Protein AF-A0A9D3WHF7-F1 (afdb_monomer)

Foldseek 3Di:
DDDPCPVVVVVCCVVPVCPVVVVVVVQVVFLVVLVVLCVPVVSVVVLVVLQVLLCLQCVDPVSVVQLQVLLVVVLVVCVVVVVDDDDDPPSDRAHQQRQDSRGVVSVVVNVVRCVSSVRSSVVSVVVVVVVVVVVVD

pLDDT: mean 80.72, std 9.96, range [45.97, 95.81]

Structure (mmCIF, N/CA/C/O backbone):
data_AF-A0A9D3WHF7-F1
#
_entry.id   AF-A0A9D3WHF7-F1
#
loop_
_atom_site.group_PDB
_atom_site.id
_atom_site.type_symbol
_atom_site.label_atom_id
_atom_site.label_alt_id
_atom_site.label_comp_id
_atom_site.label_asym_id
_atom_site.label_entity_id
_atom_site.label_seq_id
_atom_site.pdbx_PDB_ins_code
_atom_site.Cartn_x
_atom_site.Cartn_y
_atom_site.Cartn_z
_atom_site.occupancy
_atom_site.B_iso_or_equiv
_atom_site.auth_seq_id
_atom_site.auth_comp_id
_atom_site.auth_asym_id
_atom_site.auth_atom_id
_atom_site.pdbx_PDB_model_num
ATOM 1 N N . MET A 1 1 ? 22.461 -10.690 -1.312 1.00 48.62 1 MET A N 1
ATOM 2 C CA . MET A 1 1 ? 22.620 -11.900 -0.475 1.00 48.62 1 MET A CA 1
ATOM 3 C C . MET A 1 1 ? 24.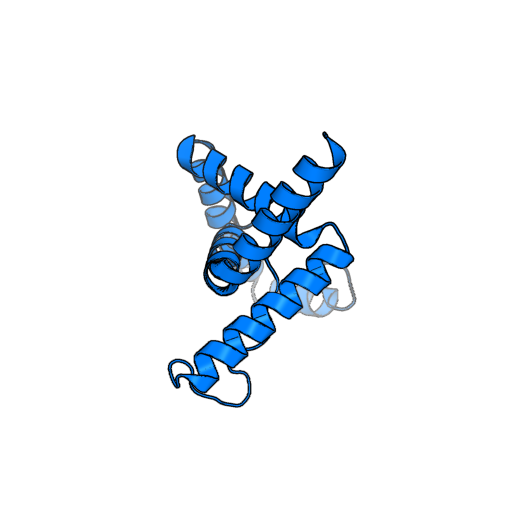079 -12.026 -0.047 1.00 48.62 1 MET A C 1
ATOM 5 O O . MET A 1 1 ? 24.918 -12.316 -0.891 1.00 48.62 1 MET A O 1
ATOM 9 N N . ARG A 1 2 ? 24.390 -11.748 1.223 1.00 52.28 2 ARG A N 1
ATOM 10 C CA . ARG A 1 2 ? 25.654 -12.117 1.888 1.00 52.28 2 ARG A CA 1
ATOM 11 C C . ARG A 1 2 ? 25.279 -12.895 3.152 1.00 52.28 2 ARG A C 1
ATOM 13 O O . ARG A 1 2 ? 24.346 -12.475 3.825 1.00 52.28 2 ARG A O 1
ATOM 20 N N . GLY A 1 3 ? 25.969 -14.000 3.437 1.00 67.38 3 GLY A N 1
ATOM 21 C CA . GLY A 1 3 ? 25.754 -14.809 4.644 1.00 67.38 3 GLY A CA 1
ATOM 22 C C . GLY A 1 3 ? 25.981 -16.309 4.427 1.00 67.38 3 GLY A C 1
ATOM 23 O O . GLY A 1 3 ? 26.435 -16.726 3.360 1.00 67.38 3 GLY A O 1
ATOM 24 N N . GLU A 1 4 ? 25.633 -17.106 5.439 1.00 63.62 4 GLU A N 1
ATOM 25 C CA . GLU A 1 4 ? 25.879 -18.558 5.566 1.00 63.62 4 GLU A CA 1
ATOM 26 C C . GLU A 1 4 ? 25.381 -19.418 4.386 1.00 63.62 4 GLU A C 1
ATOM 28 O O . GLU A 1 4 ? 25.876 -20.517 4.150 1.00 63.62 4 GLU A O 1
ATOM 33 N N . PHE A 1 5 ? 24.473 -18.897 3.561 1.00 61.69 5 PHE A N 1
ATOM 34 C CA . PHE A 1 5 ? 23.905 -19.594 2.401 1.00 61.69 5 PHE A CA 1
ATOM 35 C C . PHE A 1 5 ? 24.761 -19.532 1.125 1.00 61.69 5 PHE A C 1
ATOM 37 O O . PHE A 1 5 ? 24.338 -19.998 0.063 1.00 61.69 5 PHE A O 1
ATOM 44 N N . ASN A 1 6 ? 25.976 -18.984 1.195 1.00 69.94 6 ASN A N 1
ATOM 45 C CA . ASN A 1 6 ? 26.887 -18.925 0.049 1.00 69.94 6 ASN A CA 1
ATOM 46 C C . ASN A 1 6 ? 27.265 -20.322 -0.487 1.00 69.94 6 ASN A C 1
ATOM 48 O O . ASN A 1 6 ? 27.410 -20.480 -1.699 1.00 69.94 6 ASN A O 1
ATOM 52 N N . GLY A 1 7 ? 27.362 -21.337 0.382 1.00 79.56 7 GLY A N 1
ATOM 53 C CA . GLY A 1 7 ? 27.627 -22.723 -0.026 1.00 79.56 7 GLY A CA 1
ATOM 54 C C . GLY A 1 7 ? 26.462 -23.348 -0.800 1.00 79.56 7 GLY A C 1
ATOM 55 O O . GLY A 1 7 ? 26.662 -23.921 -1.868 1.00 79.56 7 GLY A O 1
ATOM 56 N N . LEU A 1 8 ? 25.228 -23.149 -0.323 1.00 76.94 8 LEU A N 1
ATOM 57 C CA . LEU A 1 8 ? 24.016 -23.619 -1.002 1.00 76.94 8 LEU A CA 1
ATOM 58 C C . LEU A 1 8 ? 23.850 -22.957 -2.377 1.00 76.94 8 LEU A C 1
ATOM 60 O O . LEU A 1 8 ? 23.563 -23.626 -3.366 1.00 76.94 8 LEU A O 1
ATOM 64 N N . ARG A 1 9 ? 24.112 -21.648 -2.465 1.00 74.00 9 ARG A N 1
ATOM 65 C CA . ARG A 1 9 ? 24.123 -20.922 -3.740 1.00 74.00 9 ARG A CA 1
ATOM 66 C C . ARG A 1 9 ? 25.160 -21.489 -4.711 1.00 74.00 9 ARG A C 1
ATOM 68 O O . ARG A 1 9 ? 24.856 -21.618 -5.894 1.00 74.00 9 ARG A O 1
ATOM 75 N N . ALA A 1 10 ? 26.364 -21.805 -4.233 1.00 78.62 10 ALA A N 1
ATOM 76 C CA . ALA A 1 10 ? 27.416 -22.389 -5.062 1.00 78.62 10 ALA A CA 1
ATOM 77 C C . ALA A 1 10 ? 27.015 -23.773 -5.593 1.00 78.62 10 ALA A C 1
ATOM 79 O O . ALA A 1 10 ? 27.209 -24.040 -6.774 1.00 78.62 10 ALA A O 1
ATOM 80 N N . LEU A 1 11 ? 26.387 -24.611 -4.762 1.00 81.25 11 LEU A N 1
ATOM 81 C CA . LEU A 1 11 ? 25.870 -25.920 -5.174 1.00 81.25 11 LEU A CA 1
ATOM 82 C C . LEU A 1 11 ? 24.763 -25.799 -6.232 1.00 81.25 11 LEU A C 1
ATOM 84 O O . LEU A 1 11 ? 24.832 -26.474 -7.255 1.00 81.25 11 LEU A O 1
ATOM 88 N N . ILE A 1 12 ? 23.802 -24.887 -6.044 1.00 77.75 12 ILE A N 1
ATOM 89 C CA . ILE A 1 12 ? 22.721 -24.631 -7.014 1.00 77.75 12 ILE A CA 1
ATOM 90 C C . ILE A 1 12 ? 23.280 -24.108 -8.345 1.00 77.75 12 ILE A C 1
ATOM 92 O O . ILE A 1 12 ? 22.846 -24.535 -9.410 1.00 77.75 12 ILE A O 1
ATOM 96 N N . LEU A 1 13 ? 24.258 -23.200 -8.302 1.00 76.88 13 LEU A N 1
ATOM 97 C CA . LEU A 1 13 ? 24.927 -22.679 -9.498 1.00 76.88 13 LEU A CA 1
ATOM 98 C C . LEU A 1 13 ? 25.769 -23.740 -10.218 1.00 76.88 13 LEU A C 1
ATOM 100 O O . LEU A 1 13 ? 25.877 -23.690 -11.443 1.00 76.88 13 LEU A O 1
ATOM 104 N N . ASN A 1 14 ? 26.364 -24.675 -9.475 1.00 80.44 14 ASN A N 1
ATOM 105 C CA . ASN A 1 14 ? 27.157 -25.765 -10.036 1.00 80.44 14 ASN A CA 1
ATOM 106 C C . ASN A 1 14 ? 26.262 -26.813 -10.721 1.00 80.44 14 ASN A C 1
ATOM 108 O O . ASN A 1 14 ? 26.553 -27.220 -11.843 1.00 80.44 14 ASN A O 1
ATOM 112 N N . ASP A 1 15 ? 25.136 -27.179 -10.097 1.00 82.38 15 ASP A N 1
ATOM 113 C CA . ASP A 1 15 ? 24.154 -28.112 -10.670 1.00 82.38 15 ASP A CA 1
ATOM 114 C C . ASP A 1 15 ? 23.376 -27.484 -11.842 1.00 82.38 15 ASP A C 1
ATOM 116 O O . ASP A 1 15 ? 23.182 -28.087 -12.898 1.00 82.38 15 ASP A O 1
ATOM 120 N N . ARG A 1 16 ? 22.962 -26.219 -11.695 1.00 78.56 16 ARG A N 1
ATOM 121 C CA . ARG A 1 16 ? 22.155 -25.484 -12.677 1.00 78.56 16 ARG A CA 1
ATOM 122 C C . ARG A 1 16 ? 22.742 -24.098 -12.921 1.00 78.56 16 ARG A C 1
ATOM 124 O O . ARG A 1 16 ? 22.240 -23.096 -12.413 1.00 78.56 16 ARG A O 1
ATOM 131 N N . ARG A 1 17 ? 23.744 -24.015 -13.805 1.00 71.06 17 ARG A N 1
ATOM 132 C CA . ARG A 1 17 ? 24.379 -22.742 -14.221 1.00 71.06 17 ARG A CA 1
ATOM 133 C C . ARG A 1 17 ? 23.380 -21.664 -14.675 1.00 71.06 17 ARG A C 1
ATOM 135 O O . ARG A 1 17 ? 23.635 -20.476 -14.497 1.00 71.06 17 ARG A O 1
ATOM 142 N N . TYR A 1 18 ? 22.219 -22.068 -15.195 1.00 73.38 18 TYR A N 1
ATOM 143 C CA . TYR A 1 18 ? 21.152 -21.163 -15.637 1.00 73.38 18 TYR A CA 1
ATOM 144 C C . TYR A 1 18 ? 20.200 -20.679 -14.529 1.00 73.38 18 TYR A C 1
ATOM 146 O O . TYR A 1 18 ? 19.441 -19.745 -14.764 1.00 73.38 18 TYR A O 1
ATOM 154 N N . ALA A 1 19 ? 20.241 -21.241 -13.315 1.00 70.12 19 ALA A N 1
ATOM 155 C CA . ALA A 1 19 ? 19.341 -20.845 -12.224 1.00 70.12 19 ALA A CA 1
ATOM 156 C C . ALA A 1 19 ? 19.498 -19.364 -11.834 1.00 70.12 19 ALA A C 1
ATOM 158 O O . ALA A 1 19 ? 18.520 -18.685 -11.525 1.00 70.12 19 ALA A O 1
ATOM 159 N N . TYR A 1 20 ? 20.722 -18.835 -11.920 1.00 67.75 20 TYR A N 1
ATOM 160 C CA . TYR A 1 20 ? 20.982 -17.407 -11.727 1.00 67.75 20 TYR A CA 1
ATOM 161 C C . TYR A 1 20 ? 20.327 -16.540 -12.805 1.00 67.75 20 TYR A C 1
ATOM 163 O O . TYR A 1 20 ? 19.742 -15.506 -12.489 1.00 67.75 20 TYR A O 1
ATOM 171 N N . TYR A 1 21 ? 20.355 -16.995 -14.059 1.00 67.62 21 TYR A N 1
ATOM 172 C CA . TYR A 1 21 ? 19.729 -16.284 -15.167 1.00 67.62 21 TYR A CA 1
ATOM 173 C C . TYR A 1 21 ? 18.210 -16.225 -15.012 1.00 67.62 21 TYR A C 1
ATOM 175 O O . TYR A 1 21 ? 17.649 -15.163 -15.237 1.00 67.62 21 TYR A O 1
ATOM 183 N N . ILE A 1 22 ? 17.552 -17.295 -14.552 1.00 68.62 22 ILE A N 1
ATOM 184 C CA . ILE A 1 22 ? 16.094 -17.312 -14.324 1.00 68.62 22 ILE A CA 1
ATOM 185 C C . ILE A 1 22 ? 15.674 -16.228 -13.315 1.00 68.62 22 ILE A C 1
ATOM 187 O O . ILE A 1 22 ? 14.737 -15.476 -13.571 1.00 68.62 22 ILE A O 1
ATOM 191 N N . HIS A 1 23 ? 16.399 -16.088 -12.201 1.00 66.44 23 HIS A N 1
ATOM 192 C CA . HIS A 1 23 ? 16.127 -15.042 -11.208 1.00 66.44 23 HIS A CA 1
ATOM 193 C C . HIS A 1 23 ? 16.364 -13.628 -11.771 1.00 66.44 23 HIS A C 1
ATOM 195 O O . HIS A 1 23 ? 15.551 -12.730 -11.568 1.00 66.44 23 HIS A O 1
ATOM 201 N N . CYS A 1 24 ? 17.466 -13.411 -12.497 1.00 69.25 24 CYS A N 1
ATOM 202 C CA . CYS A 1 24 ? 17.737 -12.124 -13.145 1.00 69.25 24 CYS A CA 1
ATOM 203 C C . CYS A 1 24 ? 16.686 -11.781 -14.213 1.00 69.25 24 CYS A C 1
ATOM 205 O O . CYS A 1 24 ? 16.275 -10.627 -14.319 1.00 69.25 24 CYS A O 1
ATOM 207 N N . PHE A 1 25 ? 16.201 -12.780 -14.954 1.00 66.38 25 PHE A N 1
ATOM 208 C CA . PHE A 1 25 ? 15.144 -12.621 -15.950 1.00 66.38 25 PHE A CA 1
ATOM 209 C C . PHE A 1 25 ? 13.787 -12.277 -15.345 1.00 66.38 25 PHE A C 1
ATOM 211 O O . PHE A 1 25 ? 13.012 -11.623 -16.023 1.00 66.38 25 PHE A O 1
ATOM 218 N N . ALA A 1 26 ? 13.493 -12.669 -14.105 1.00 68.12 26 ALA A N 1
ATOM 219 C CA . ALA A 1 26 ? 12.282 -12.222 -13.414 1.00 68.12 26 ALA A CA 1
ATOM 220 C C . ALA A 1 26 ? 12.394 -10.762 -12.937 1.00 68.12 26 ALA A C 1
ATOM 222 O O . ALA A 1 26 ? 11.404 -10.038 -12.925 1.00 68.12 26 ALA A O 1
ATOM 223 N N . HIS A 1 27 ? 13.606 -10.307 -12.602 1.00 70.94 27 HIS A N 1
ATOM 224 C CA . HIS A 1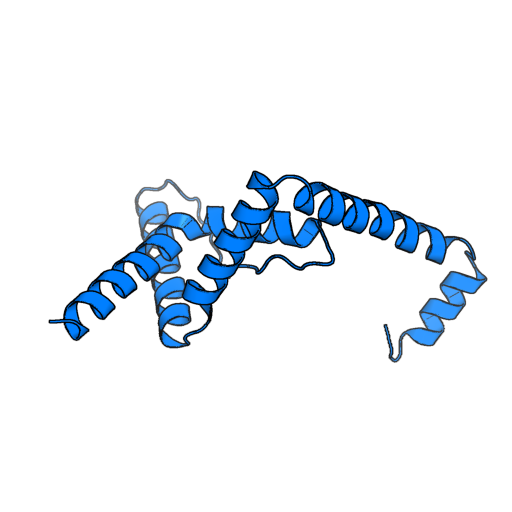 27 ? 13.851 -8.944 -12.124 1.00 70.94 27 HIS A CA 1
ATOM 225 C C . HIS A 1 27 ? 13.876 -7.893 -13.249 1.00 70.94 27 HIS A C 1
ATOM 227 O O . HIS A 1 27 ? 13.454 -6.755 -13.054 1.00 70.94 27 HIS A O 1
ATOM 233 N N . HIS A 1 28 ? 14.343 -8.263 -14.446 1.00 72.56 28 HIS A N 1
ATOM 234 C CA . HIS A 1 28 ? 14.387 -7.354 -15.598 1.00 72.56 28 HIS A CA 1
ATOM 235 C C . HIS A 1 28 ? 13.007 -6.781 -15.996 1.00 72.56 28 HIS A C 1
ATOM 237 O O . HIS A 1 28 ? 12.916 -5.567 -16.183 1.00 72.56 28 HIS A O 1
ATOM 243 N N . PRO A 1 29 ? 11.931 -7.587 -16.087 1.00 77.50 29 PRO A N 1
ATOM 244 C CA . PRO A 1 29 ? 10.577 -7.101 -16.330 1.00 77.50 29 PRO A CA 1
ATOM 245 C C . PRO A 1 29 ? 10.048 -6.184 -15.228 1.00 77.50 29 PRO A C 1
ATOM 247 O O . PRO A 1 29 ? 9.391 -5.199 -15.545 1.00 77.50 29 PRO A O 1
ATOM 250 N N . GLU A 1 30 ? 10.349 -6.456 -13.952 1.00 82.81 30 GLU A N 1
ATOM 251 C CA . GLU A 1 30 ? 9.920 -5.586 -12.847 1.00 82.81 30 GLU A CA 1
ATOM 252 C C . GLU A 1 30 ? 10.525 -4.183 -12.975 1.00 82.81 30 GLU A C 1
ATOM 254 O O . GLU A 1 30 ? 9.813 -3.192 -12.834 1.00 82.81 30 GLU A O 1
ATOM 259 N N . LEU A 1 31 ? 11.821 -4.092 -13.290 1.00 82.31 31 LEU A N 1
ATOM 260 C CA . LEU A 1 31 ? 12.499 -2.810 -13.497 1.00 82.31 31 LEU A CA 1
ATOM 261 C C . LEU A 1 31 ? 12.004 -2.089 -14.753 1.00 82.31 31 LEU A C 1
ATOM 263 O O . LEU A 1 31 ? 11.812 -0.876 -14.721 1.00 82.31 31 LEU A O 1
ATOM 267 N N . ALA A 1 32 ? 11.775 -2.821 -15.847 1.00 87.25 32 ALA A N 1
ATOM 268 C CA . ALA A 1 32 ? 11.228 -2.247 -17.073 1.00 87.25 32 ALA A CA 1
ATOM 269 C C . ALA A 1 32 ? 9.818 -1.682 -16.852 1.00 87.25 32 ALA A C 1
ATOM 271 O O . ALA A 1 32 ? 9.502 -0.610 -17.360 1.00 87.25 32 ALA A O 1
ATOM 272 N N . LEU A 1 33 ? 8.993 -2.367 -16.058 1.00 85.81 33 LEU A N 1
ATOM 273 C CA . LEU A 1 33 ? 7.648 -1.917 -15.722 1.00 85.81 33 LEU A CA 1
ATOM 274 C C . LEU A 1 33 ? 7.671 -0.681 -14.817 1.00 85.81 33 LEU A C 1
ATOM 276 O O . LEU A 1 33 ? 6.931 0.263 -15.072 1.00 85.81 33 LEU A O 1
ATOM 280 N N . VAL A 1 34 ? 8.562 -0.642 -13.819 1.00 85.25 34 VAL A N 1
ATOM 281 C CA . VAL A 1 34 ? 8.776 0.566 -13.004 1.00 85.25 34 VAL A CA 1
ATOM 282 C C . VAL A 1 34 ? 9.249 1.736 -13.871 1.00 85.25 34 VAL A C 1
ATOM 284 O O . VAL A 1 34 ? 8.743 2.846 -13.722 1.00 85.25 34 VAL A O 1
ATOM 287 N N . ALA A 1 35 ? 10.184 1.504 -14.796 1.00 88.19 35 ALA A N 1
ATOM 288 C CA . ALA A 1 35 ? 1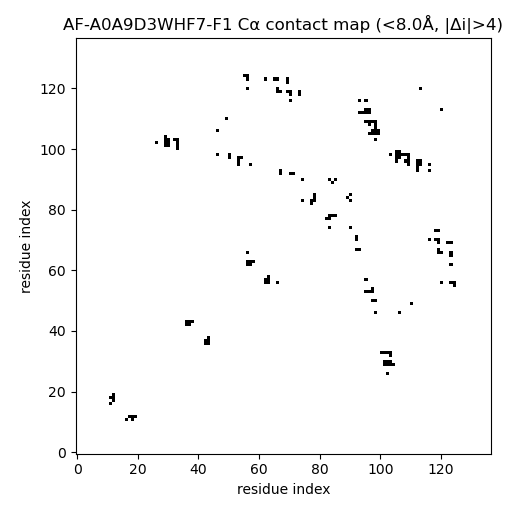0.653 2.535 -15.717 1.00 88.19 35 ALA A CA 1
ATOM 289 C C . ALA A 1 35 ? 9.518 3.039 -16.622 1.00 88.19 35 ALA A C 1
ATOM 291 O O . ALA A 1 35 ? 9.281 4.238 -16.681 1.00 88.19 35 ALA A O 1
ATOM 292 N N . ALA A 1 36 ? 8.752 2.140 -17.244 1.00 89.25 36 ALA A N 1
ATOM 293 C CA . ALA A 1 36 ? 7.611 2.506 -18.082 1.00 89.25 36 ALA A CA 1
ATOM 294 C C . ALA A 1 36 ? 6.525 3.271 -17.304 1.00 89.25 36 ALA A C 1
ATOM 296 O O . ALA A 1 36 ? 5.958 4.231 -17.815 1.00 89.25 36 ALA A O 1
ATOM 297 N N . ALA A 1 37 ? 6.262 2.888 -16.053 1.00 87.81 37 ALA A N 1
ATOM 298 C CA . ALA A 1 37 ? 5.312 3.580 -15.187 1.00 87.81 37 ALA A CA 1
ATOM 299 C C . ALA A 1 37 ? 5.768 4.998 -14.807 1.00 87.81 37 ALA A C 1
ATOM 301 O O . ALA A 1 37 ? 4.925 5.860 -14.578 1.00 87.81 37 ALA A O 1
ATOM 302 N N . ARG A 1 38 ? 7.083 5.254 -14.750 1.00 87.56 38 ARG A N 1
ATOM 303 C CA . ARG A 1 38 ? 7.636 6.601 -14.525 1.00 87.56 38 ARG A CA 1
ATOM 304 C C . ARG A 1 38 ? 7.464 7.520 -15.737 1.00 87.56 38 ARG A C 1
ATOM 306 O O . ARG A 1 38 ? 7.322 8.721 -15.550 1.00 87.56 38 ARG A O 1
ATOM 313 N N . GLU A 1 39 ? 7.449 6.964 -16.946 1.00 92.88 39 GLU A N 1
ATOM 314 C CA . GLU A 1 39 ? 7.240 7.727 -18.187 1.00 92.88 39 GLU A CA 1
ATOM 315 C C . GLU A 1 39 ? 5.778 8.168 -18.376 1.00 92.88 39 GLU A C 1
ATOM 317 O O . GLU A 1 39 ? 5.497 9.097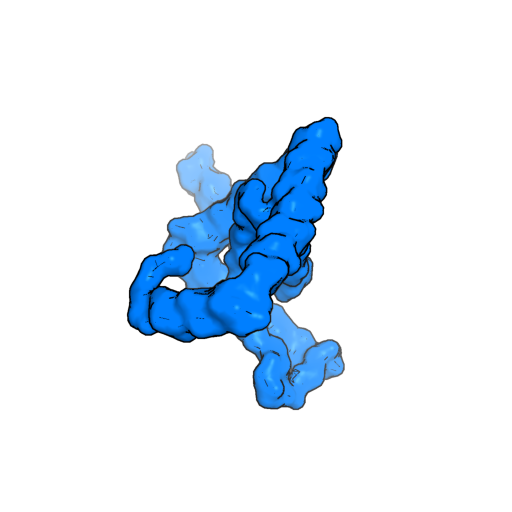 -19.131 1.00 92.88 39 GLU A O 1
ATOM 322 N N . VAL A 1 40 ? 4.832 7.525 -17.684 1.00 95.38 40 VAL A N 1
ATOM 323 C CA . VAL A 1 40 ? 3.423 7.936 -17.671 1.00 95.38 40 VAL A CA 1
ATOM 324 C C . VAL A 1 40 ? 3.203 8.870 -16.484 1.00 95.38 40 VAL A C 1
ATOM 326 O O . VAL A 1 40 ? 3.168 8.429 -15.334 1.00 95.38 40 VAL A O 1
ATOM 329 N N . VAL A 1 41 ? 3.059 10.168 -16.764 1.00 94.50 41 VAL A N 1
ATOM 330 C CA . VAL A 1 41 ? 3.010 11.242 -15.755 1.00 94.50 41 VAL A CA 1
ATOM 331 C C . VAL A 1 41 ? 1.967 10.969 -14.672 1.00 94.50 41 VAL A C 1
ATOM 333 O O . VAL A 1 41 ? 2.255 11.112 -13.486 1.00 94.50 41 VAL A O 1
ATOM 336 N N . GLU A 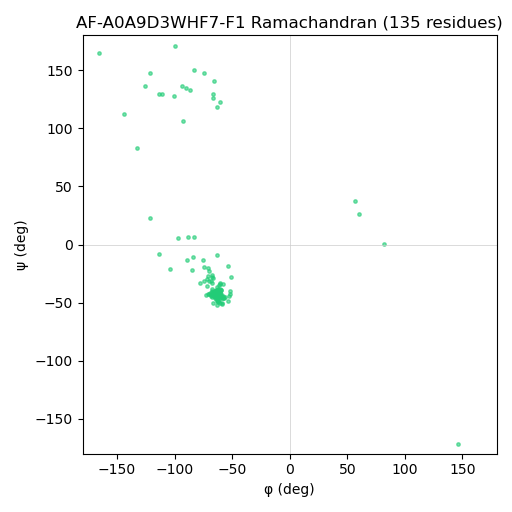1 42 ? 0.775 10.529 -15.060 1.00 95.81 42 GLU A N 1
ATOM 337 C CA . GLU A 1 42 ? -0.339 10.261 -14.153 1.00 95.81 42 GLU A CA 1
ATOM 338 C C . GLU A 1 42 ? -0.035 9.094 -13.209 1.00 95.81 42 GLU A C 1
ATOM 340 O O . GLU A 1 42 ? -0.321 9.162 -12.014 1.00 95.81 42 GLU A O 1
ATOM 345 N N . VAL A 1 43 ? 0.588 8.033 -13.729 1.00 91.38 43 VAL A N 1
ATOM 346 C CA . VAL A 1 43 ? 0.962 6.851 -12.942 1.00 91.38 43 VAL A CA 1
ATOM 347 C C . VAL A 1 43 ? 2.104 7.193 -11.991 1.00 91.38 43 VAL A C 1
ATOM 349 O O . VAL A 1 43 ? 2.071 6.814 -10.819 1.00 91.38 43 VAL A O 1
ATOM 352 N N . HIS A 1 44 ? 3.101 7.938 -12.467 1.00 90.94 44 HIS A N 1
ATOM 353 C CA . HIS A 1 44 ? 4.201 8.393 -11.630 1.00 90.94 44 HIS A CA 1
ATOM 354 C C . HIS A 1 44 ? 3.705 9.270 -10.476 1.00 90.94 44 HIS A C 1
ATOM 356 O O . HIS A 1 44 ? 4.076 9.036 -9.323 1.00 90.94 44 HIS A O 1
ATOM 362 N N . GLN A 1 45 ? 2.834 10.237 -10.779 1.00 94.31 45 GLN A N 1
ATOM 363 C CA . GLN A 1 45 ? 2.260 11.131 -9.781 1.00 94.31 45 GLN A CA 1
ATOM 364 C C . GLN A 1 45 ? 1.415 10.362 -8.762 1.00 94.31 45 GLN A C 1
ATOM 366 O O . GLN A 1 45 ? 1.599 10.556 -7.565 1.00 94.31 45 GLN A O 1
ATOM 371 N N . PHE A 1 46 ? 0.586 9.414 -9.210 1.00 93.94 46 PHE A N 1
ATOM 372 C CA . PHE A 1 46 ? -0.187 8.551 -8.317 1.00 93.94 46 PHE A CA 1
ATOM 373 C C . PHE A 1 46 ? 0.694 7.833 -7.282 1.00 93.94 46 PHE A C 1
ATOM 375 O O . PHE A 1 46 ? 0.400 7.860 -6.088 1.00 93.94 46 PHE A O 1
ATOM 382 N N . PHE A 1 47 ? 1.799 7.209 -7.706 1.00 90.81 47 PHE A N 1
ATOM 383 C CA . PHE A 1 47 ? 2.682 6.498 -6.774 1.00 90.81 47 PHE A CA 1
ATOM 384 C C . PHE A 1 47 ? 3.480 7.427 -5.859 1.00 90.81 47 PHE A C 1
ATOM 386 O O . PHE A 1 47 ? 3.836 7.031 -4.744 1.00 90.81 47 PHE A O 1
ATOM 393 N N . LYS A 1 48 ? 3.744 8.657 -6.302 1.00 92.06 48 LYS A N 1
ATOM 394 C CA . LYS A 1 48 ? 4.326 9.693 -5.453 1.00 92.06 48 LYS A CA 1
ATOM 395 C C . LYS A 1 48 ? 3.348 10.092 -4.346 1.00 92.06 48 LYS A C 1
ATOM 397 O O . LYS A 1 48 ? 3.708 10.010 -3.176 1.00 92.06 48 LYS A O 1
ATOM 402 N N . ASP A 1 49 ? 2.104 10.396 -4.708 1.00 93.62 49 ASP A N 1
ATOM 403 C CA . ASP A 1 49 ? 1.053 10.764 -3.754 1.00 93.62 49 ASP A CA 1
ATOM 404 C C . ASP A 1 49 ? 0.774 9.623 -2.766 1.00 93.62 49 ASP A C 1
ATOM 406 O O . ASP A 1 49 ? 0.665 9.843 -1.561 1.00 93.62 49 ASP A O 1
ATOM 410 N N . LEU A 1 50 ? 0.739 8.379 -3.257 1.00 92.25 50 LEU A N 1
ATOM 411 C CA . LEU A 1 50 ? 0.616 7.186 -2.421 1.00 92.25 50 LEU A CA 1
ATOM 412 C C . LEU A 1 50 ? 1.753 7.089 -1.397 1.00 92.25 50 LEU A C 1
ATOM 414 O O . LEU A 1 50 ? 1.504 6.832 -0.220 1.00 92.25 50 LEU A O 1
ATOM 418 N N . SER A 1 51 ? 2.996 7.307 -1.829 1.00 90.94 51 SER A N 1
ATOM 419 C CA . SER A 1 51 ? 4.157 7.275 -0.934 1.00 90.94 51 SER A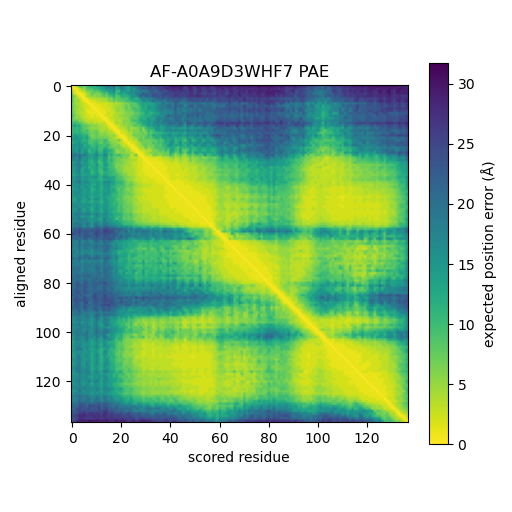 CA 1
ATOM 420 C C . SER A 1 51 ? 4.058 8.354 0.142 1.00 90.94 51 SER A C 1
ATOM 422 O O . SER A 1 51 ? 4.324 8.082 1.313 1.00 90.94 51 SER A O 1
ATOM 424 N N . ASP A 1 52 ? 3.626 9.557 -0.232 1.00 90.88 52 ASP A N 1
ATOM 425 C CA . ASP A 1 52 ? 3.426 10.661 0.702 1.00 90.88 52 ASP A CA 1
ATOM 426 C C . ASP A 1 52 ? 2.318 10.345 1.716 1.00 90.88 52 ASP A C 1
ATOM 428 O O . ASP A 1 52 ? 2.520 10.547 2.913 1.00 90.88 52 ASP A O 1
ATOM 432 N N . ILE A 1 53 ? 1.194 9.762 1.285 1.00 90.19 53 ILE A N 1
ATOM 433 C CA . ILE A 1 53 ? 0.118 9.300 2.178 1.00 90.19 53 ILE A CA 1
ATOM 434 C C . ILE A 1 53 ? 0.646 8.266 3.173 1.00 90.19 53 ILE A C 1
ATOM 436 O O . ILE A 1 53 ? 0.448 8.421 4.380 1.00 90.19 53 ILE A O 1
ATOM 440 N N . VAL A 1 54 ? 1.343 7.232 2.690 1.00 87.56 54 VAL A N 1
ATOM 441 C CA . VAL A 1 54 ? 1.902 6.173 3.543 1.00 87.56 54 VAL A CA 1
ATOM 442 C C . VAL A 1 54 ? 2.883 6.762 4.553 1.00 87.56 54 VAL A C 1
ATOM 444 O O . VAL A 1 54 ? 2.805 6.434 5.739 1.00 87.56 54 VAL A O 1
ATOM 447 N N . ASN A 1 55 ? 3.756 7.674 4.121 1.00 87.88 55 ASN A N 1
ATOM 448 C CA . ASN A 1 55 ? 4.692 8.367 4.999 1.00 87.88 55 ASN A CA 1
ATOM 449 C C . ASN A 1 55 ? 3.955 9.214 6.043 1.00 87.88 55 ASN A C 1
ATOM 451 O O . ASN A 1 55 ? 4.223 9.092 7.233 1.00 87.88 55 ASN A O 1
ATOM 455 N N . ILE A 1 56 ? 2.983 10.033 5.645 1.00 85.38 56 ILE A N 1
ATOM 456 C CA . ILE A 1 56 ? 2.218 10.882 6.567 1.00 85.38 56 ILE A CA 1
ATOM 457 C C . ILE A 1 56 ? 1.450 10.029 7.584 1.00 85.38 56 ILE A C 1
ATOM 459 O O . ILE A 1 56 ? 1.465 10.345 8.775 1.00 85.38 56 ILE A O 1
ATOM 463 N N . ALA A 1 57 ? 0.804 8.949 7.154 1.00 83.56 57 ALA A N 1
ATOM 464 C CA . ALA A 1 57 ? 0.047 8.068 8.039 1.00 83.56 57 ALA A CA 1
ATOM 465 C C . ALA A 1 57 ? 0.956 7.251 8.980 1.00 83.56 57 ALA A C 1
ATOM 467 O O . ALA A 1 57 ? 0.573 6.989 10.119 1.00 83.56 57 ALA A O 1
ATOM 468 N N . SER A 1 58 ? 2.173 6.896 8.547 1.00 75.31 58 SER A N 1
ATOM 469 C CA . SER A 1 58 ? 3.039 5.943 9.266 1.00 75.31 58 SER A CA 1
ATOM 470 C C . SER A 1 58 ? 4.209 6.571 10.037 1.00 75.31 58 SER A C 1
ATOM 472 O O . SER A 1 58 ? 4.740 5.939 10.946 1.00 75.31 58 SER A O 1
ATOM 474 N N . TYR A 1 59 ? 4.646 7.792 9.709 1.00 70.38 59 TYR A N 1
ATOM 475 C CA . TYR A 1 59 ? 5.917 8.361 10.199 1.00 70.38 59 TYR A CA 1
ATOM 476 C C . TYR A 1 59 ? 5.896 8.827 11.667 1.00 70.38 59 TYR A C 1
ATOM 478 O O . TYR A 1 59 ? 6.947 9.057 12.260 1.00 70.38 59 TYR A O 1
ATOM 486 N N . PHE A 1 60 ? 4.726 8.954 12.297 1.00 63.00 60 PHE A N 1
ATOM 487 C CA . PHE A 1 60 ? 4.627 9.344 13.708 1.00 63.00 60 PHE A CA 1
ATOM 488 C C . PHE A 1 60 ? 4.126 8.176 14.549 1.00 63.00 60 PHE A C 1
ATOM 490 O O . PHE A 1 60 ? 3.072 7.628 14.249 1.00 63.00 60 PHE A O 1
ATOM 497 N N . SER A 1 61 ? 4.823 7.852 15.646 1.00 64.19 61 SER A N 1
ATOM 498 C CA . SER A 1 61 ? 4.442 6.747 16.545 1.00 64.19 61 SER A CA 1
ATOM 499 C C . SER A 1 61 ? 2.982 6.835 17.002 1.00 64.19 61 SER A C 1
ATOM 501 O O . SER A 1 61 ? 2.254 5.856 16.926 1.00 64.19 61 SER A O 1
ATOM 503 N N . LYS A 1 62 ? 2.515 8.041 17.353 1.00 71.88 62 LYS A N 1
ATOM 504 C CA . LYS A 1 62 ? 1.105 8.296 17.692 1.00 71.88 62 LYS A CA 1
ATOM 505 C C . LYS A 1 62 ? 0.146 7.994 16.539 1.00 71.88 62 LYS A C 1
ATOM 507 O O . LYS A 1 62 ? -0.902 7.411 16.772 1.00 71.88 62 LYS A O 1
ATOM 512 N N . ARG A 1 63 ? 0.508 8.364 15.307 1.00 71.75 63 ARG A N 1
ATOM 513 C CA . ARG A 1 63 ? -0.332 8.131 14.122 1.00 71.75 63 ARG A CA 1
ATOM 514 C C . ARG A 1 63 ? -0.373 6.662 13.736 1.00 71.75 63 ARG A C 1
ATOM 516 O O . ARG A 1 63 ? -1.420 6.179 13.336 1.00 71.75 63 ARG A O 1
ATOM 523 N N . HIS A 1 64 ? 0.734 5.946 13.911 1.00 79.62 64 HIS A N 1
ATOM 524 C CA . HIS A 1 64 ? 0.759 4.500 13.739 1.00 79.62 64 HIS A CA 1
ATOM 525 C C . HIS A 1 64 ? -0.197 3.807 14.723 1.00 79.62 64 HIS A C 1
ATOM 527 O O . HIS A 1 64 ? -0.999 2.971 14.309 1.00 79.62 64 HIS A O 1
ATOM 533 N N . ASP A 1 65 ? -0.183 4.210 15.997 1.00 82.75 65 ASP A N 1
ATOM 534 C CA . ASP A 1 65 ? -1.107 3.682 17.007 1.00 82.75 65 ASP A CA 1
ATOM 535 C C . ASP A 1 65 ? -2.568 4.065 16.711 1.00 82.75 65 ASP A C 1
ATOM 537 O O . ASP A 1 65 ? -3.473 3.247 16.874 1.00 82.75 65 ASP A O 1
ATOM 541 N N . GLU A 1 66 ? -2.823 5.302 16.276 1.00 83.62 66 GLU A N 1
ATOM 542 C CA . GLU A 1 66 ? -4.151 5.766 15.850 1.00 83.62 66 GLU A CA 1
ATOM 543 C C . GLU A 1 66 ? -4.663 4.984 14.639 1.00 83.62 66 GLU A C 1
ATOM 545 O O . GLU A 1 66 ? -5.824 4.580 14.628 1.00 83.62 66 GLU A O 1
ATOM 550 N N . LEU A 1 67 ? -3.794 4.704 13.667 1.00 84.12 67 LEU A N 1
ATOM 551 C CA . LEU A 1 67 ? -4.115 3.916 12.482 1.00 84.12 67 LEU A CA 1
ATOM 552 C C . LEU A 1 67 ? -4.493 2.478 12.858 1.00 84.12 67 LEU A C 1
ATOM 554 O O . LEU A 1 67 ? -5.524 1.980 12.409 1.00 84.12 67 LEU A O 1
ATOM 558 N N . GLN A 1 68 ? -3.712 1.826 13.728 1.00 85.88 68 GLN A N 1
ATOM 559 C CA . GLN A 1 68 ? -4.036 0.483 14.224 1.00 85.88 68 GLN A CA 1
ATOM 560 C C . GLN A 1 68 ? -5.356 0.463 15.009 1.00 85.88 68 GLN A C 1
ATOM 562 O O . GLN A 1 68 ? -6.161 -0.460 14.859 1.00 85.88 68 GLN A O 1
ATOM 567 N N . LYS A 1 69 ? -5.610 1.488 15.835 1.00 86.94 69 LYS A N 1
ATOM 568 C CA . LYS A 1 69 ? -6.870 1.623 16.583 1.00 86.94 69 LYS A CA 1
ATOM 569 C C . LYS A 1 69 ? -8.065 1.819 15.656 1.00 86.94 69 LYS A C 1
ATOM 571 O O . LYS A 1 69 ? -9.075 1.148 15.851 1.00 86.94 69 LYS A O 1
ATOM 576 N N . ALA A 1 70 ? -7.948 2.693 14.657 1.00 84.88 70 ALA A N 1
ATOM 577 C CA . ALA A 1 70 ? -9.002 2.942 13.678 1.00 84.88 70 ALA A CA 1
ATOM 578 C C . ALA A 1 70 ? -9.328 1.667 12.887 1.00 84.88 70 ALA A C 1
ATOM 580 O O . ALA A 1 70 ? -10.491 1.281 12.808 1.00 84.88 70 ALA A O 1
ATOM 581 N N . GLN A 1 71 ? -8.302 0.943 12.429 1.00 86.62 71 GLN A N 1
ATOM 582 C CA . GLN A 1 71 ? -8.483 -0.335 11.742 1.00 86.62 71 GLN A CA 1
ATOM 583 C C . GLN A 1 71 ? -9.162 -1.385 12.637 1.00 86.62 71 GLN A C 1
ATOM 585 O O . GLN A 1 71 ? -10.049 -2.111 12.197 1.00 86.62 71 GLN A O 1
ATOM 590 N N . THR A 1 72 ? -8.780 -1.459 13.914 1.00 86.75 72 THR A N 1
ATOM 591 C CA . THR A 1 72 ? -9.408 -2.385 14.869 1.00 86.75 72 THR A CA 1
ATOM 592 C C . THR A 1 72 ? -10.882 -2.042 15.096 1.00 86.75 72 THR A C 1
ATOM 594 O O . THR A 1 72 ? -11.720 -2.942 15.176 1.00 86.75 72 THR A O 1
ATOM 597 N N . ALA A 1 73 ? -11.212 -0.751 15.189 1.00 87.00 73 ALA A N 1
ATOM 598 C CA . ALA A 1 73 ? -12.582 -0.281 15.362 1.00 87.00 73 ALA A CA 1
ATOM 599 C C . ALA A 1 73 ? -13.452 -0.596 14.136 1.00 87.00 73 ALA A C 1
ATOM 601 O O . ALA A 1 73 ? -14.55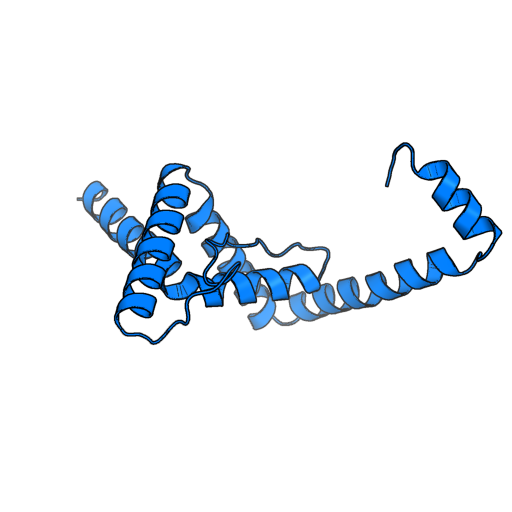8 -1.109 14.297 1.00 87.00 73 ALA A O 1
ATOM 602 N N . GLU A 1 74 ? -12.931 -0.364 12.931 1.00 86.06 74 GLU A N 1
ATOM 603 C CA . GLU A 1 74 ? -13.593 -0.686 11.663 1.00 86.06 74 GLU A CA 1
ATOM 604 C C . GLU A 1 74 ? -13.876 -2.189 11.545 1.00 86.06 74 GLU A C 1
ATOM 606 O O . GLU A 1 74 ? -15.017 -2.598 11.343 1.00 86.06 74 GLU A O 1
ATOM 611 N N . ILE A 1 75 ? -12.865 -3.029 11.786 1.00 85.62 75 ILE A N 1
ATOM 612 C CA . ILE A 1 75 ? -13.015 -4.489 11.779 1.00 85.62 75 ILE A CA 1
ATOM 613 C C . ILE A 1 75 ? -14.064 -4.939 12.799 1.00 85.62 75 ILE A C 1
ATOM 615 O O . ILE A 1 75 ? -14.922 -5.762 12.486 1.00 85.62 75 ILE A O 1
ATOM 619 N N . THR A 1 76 ? -14.022 -4.392 14.016 1.00 87.00 76 THR A N 1
ATOM 620 C CA . THR A 1 76 ? -14.995 -4.720 15.070 1.00 87.00 76 THR A CA 1
ATOM 621 C C . THR A 1 76 ? -16.412 -4.328 14.652 1.00 87.00 76 THR A C 1
ATOM 623 O O . THR A 1 76 ? -17.350 -5.098 14.862 1.00 87.00 76 THR A O 1
ATOM 626 N N . HIS A 1 77 ? -16.570 -3.162 14.022 1.00 87.19 77 HIS A N 1
ATOM 627 C CA . HIS A 1 77 ? -17.850 -2.694 13.505 1.00 87.19 77 HIS A CA 1
ATOM 628 C C . HIS A 1 77 ? -18.381 -3.626 12.406 1.00 87.19 77 HIS A C 1
ATOM 630 O O . HIS A 1 77 ? -19.489 -4.146 12.537 1.00 87.19 77 HIS A O 1
ATOM 636 N N . LEU A 1 78 ? -17.573 -3.921 11.384 1.00 86.38 78 LEU A N 1
ATOM 637 C CA . LEU A 1 78 ? -17.935 -4.798 10.263 1.00 86.38 78 LEU A CA 1
ATOM 638 C C . LEU A 1 78 ? -18.263 -6.236 10.707 1.00 86.38 78 LEU A C 1
ATOM 640 O O . LEU A 1 78 ? -19.173 -6.867 10.167 1.00 86.38 78 LEU A O 1
ATOM 644 N N . VAL A 1 79 ? -17.576 -6.751 11.731 1.00 87.69 79 VAL A N 1
ATOM 645 C CA . VAL A 1 79 ? -17.916 -8.040 12.358 1.00 87.69 79 VAL A CA 1
ATOM 646 C C . VAL A 1 79 ? -19.261 -7.962 13.085 1.00 87.69 79 VAL A C 1
ATOM 648 O O . VAL A 1 79 ? -20.056 -8.895 13.000 1.00 87.69 79 VAL A O 1
ATOM 651 N N . SER A 1 80 ? -19.560 -6.854 13.771 1.00 87.25 80 SER A N 1
ATOM 652 C CA . SER A 1 80 ? -20.815 -6.709 14.524 1.00 87.25 80 SER A CA 1
ATOM 653 C C . SER A 1 80 ? -22.060 -6.630 13.634 1.00 87.25 80 SER A C 1
ATOM 655 O O . SER A 1 80 ? -23.115 -7.130 14.020 1.00 87.25 80 SER A O 1
ATOM 657 N N . ILE A 1 81 ? -21.926 -6.074 12.425 1.00 90.81 81 ILE A N 1
ATOM 658 C CA . ILE A 1 81 ? -22.980 -6.061 11.396 1.00 90.81 81 ILE A CA 1
ATOM 659 C C . ILE A 1 81 ? -22.953 -7.305 10.494 1.00 90.81 81 ILE A C 1
ATOM 661 O O . ILE A 1 81 ? -23.719 -7.396 9.539 1.00 90.81 81 ILE A O 1
ATOM 665 N N . ASN A 1 82 ? -22.104 -8.285 10.824 1.00 84.88 82 ASN A N 1
ATOM 666 C CA . ASN A 1 82 ? -21.979 -9.569 10.137 1.00 84.88 82 ASN A CA 1
ATOM 667 C C . ASN A 1 82 ? -21.582 -9.452 8.647 1.00 84.88 82 ASN A C 1
ATOM 669 O O . ASN A 1 82 ? -21.873 -10.349 7.854 1.00 84.88 82 ASN A O 1
ATOM 673 N N . GLU A 1 83 ? -20.900 -8.361 8.276 1.00 85.44 83 GLU A N 1
ATOM 674 C CA . GLU A 1 83 ? -20.313 -8.143 6.945 1.00 85.44 83 GLU A CA 1
ATOM 675 C C . GLU A 1 83 ? -18.920 -8.779 6.812 1.00 85.44 83 GLU A C 1
ATOM 677 O O . GLU A 1 83 ? -18.490 -9.113 5.708 1.00 85.44 83 GLU A O 1
ATOM 682 N N . LEU A 1 84 ? -18.234 -9.021 7.936 1.00 81.62 84 LEU A N 1
ATOM 683 C CA . LEU A 1 84 ? -17.003 -9.808 7.991 1.00 81.62 84 LEU A CA 1
ATOM 684 C C . LEU A 1 84 ? -17.211 -11.101 8.776 1.00 81.62 84 LEU A C 1
ATOM 686 O O . LEU A 1 84 ? -17.667 -11.091 9.918 1.00 81.62 84 LEU A O 1
ATOM 690 N N . ALA A 1 85 ? -16.804 -12.223 8.182 1.00 77.56 85 ALA A N 1
ATOM 691 C CA . ALA A 1 85 ? -16.729 -13.491 8.893 1.00 77.56 85 ALA A CA 1
ATOM 692 C C . ALA A 1 85 ? -15.516 -13.524 9.840 1.00 77.56 85 ALA A C 1
ATOM 694 O O . ALA A 1 85 ? -14.454 -12.952 9.568 1.00 77.56 85 ALA A O 1
ATOM 695 N N . THR A 1 86 ? -15.682 -14.224 10.959 1.00 75.19 86 THR A N 1
ATOM 696 C CA . THR A 1 86 ? -14.658 -14.381 11.997 1.00 75.19 86 THR A CA 1
ATOM 697 C C . THR A 1 86 ? -13.982 -15.743 11.845 1.00 75.19 86 THR A C 1
ATOM 699 O O . THR A 1 86 ? -14.653 -16.772 11.794 1.00 75.19 86 THR A O 1
ATOM 702 N N . GLY A 1 87 ? -12.650 -15.774 11.788 1.00 78.19 87 GLY A N 1
ATOM 703 C CA . GLY A 1 87 ? -11.875 -17.004 11.609 1.00 78.19 87 GLY A CA 1
ATOM 704 C C . GLY A 1 87 ? -10.395 -16.815 11.934 1.00 78.19 87 GLY A C 1
ATOM 705 O O . GLY A 1 87 ? -9.909 -15.688 12.034 1.00 78.19 87 GLY A O 1
ATOM 706 N N . ILE A 1 88 ? -9.661 -17.917 12.112 1.00 65.62 88 ILE A N 1
ATOM 707 C CA . ILE A 1 88 ? -8.226 -17.874 12.432 1.00 65.62 88 ILE A CA 1
ATOM 708 C C . ILE A 1 88 ? -7.471 -17.226 11.267 1.00 65.62 88 ILE A C 1
ATOM 710 O O . ILE A 1 88 ? -7.486 -17.729 10.147 1.00 65.62 88 ILE A O 1
ATOM 714 N N . GLY A 1 89 ? -6.812 -16.101 11.546 1.00 67.69 89 GLY A N 1
ATOM 715 C CA . GLY A 1 89 ? -6.052 -15.337 10.559 1.00 67.69 89 GLY A CA 1
ATOM 716 C C . GLY A 1 89 ? -6.884 -14.396 9.679 1.00 67.69 89 GLY A C 1
ATOM 717 O O . GLY A 1 89 ? -6.291 -13.711 8.846 1.00 67.69 89 GLY A O 1
ATOM 718 N N . MET A 1 90 ? -8.206 -14.315 9.866 1.00 66.12 90 MET A N 1
ATOM 719 C CA . MET A 1 90 ? -9.055 -13.307 9.219 1.00 66.12 90 MET A CA 1
ATOM 720 C C . MET A 1 90 ? -9.019 -11.987 9.990 1.00 66.12 90 MET A C 1
ATOM 722 O O . MET A 1 90 ? -8.849 -11.978 11.207 1.00 66.12 90 MET A O 1
ATOM 726 N N . ASN A 1 91 ? -9.198 -10.877 9.270 1.00 75.06 91 ASN A N 1
ATOM 727 C CA . ASN A 1 91 ? -9.288 -9.529 9.837 1.00 75.06 91 ASN A CA 1
ATOM 728 C C . ASN A 1 91 ? -8.059 -9.152 10.691 1.00 75.06 91 ASN A C 1
ATOM 730 O O . ASN A 1 91 ? -8.173 -8.523 11.741 1.00 75.06 91 ASN A O 1
ATOM 734 N N . GLN A 1 92 ? -6.868 -9.585 10.263 1.00 76.31 92 GLN A N 1
ATOM 735 C CA . GLN A 1 92 ? -5.621 -9.183 10.910 1.00 76.31 92 GLN A CA 1
ATOM 736 C C . GLN A 1 92 ? -5.386 -7.685 10.719 1.00 76.31 92 GLN A C 1
ATOM 738 O O . GLN A 1 92 ? -5.598 -7.150 9.629 1.00 76.31 92 GLN A O 1
ATOM 743 N N . ILE A 1 93 ? -4.891 -7.043 11.777 1.00 73.94 93 ILE A N 1
ATOM 744 C CA . ILE A 1 93 ? -4.392 -5.670 11.720 1.00 73.94 93 ILE A CA 1
ATOM 745 C C . ILE A 1 93 ? -3.227 -5.647 10.727 1.00 73.94 93 ILE A C 1
ATOM 747 O O . ILE A 1 93 ? -2.271 -6.416 10.842 1.00 73.94 93 ILE A O 1
ATOM 751 N N . GLY A 1 94 ? -3.360 -4.799 9.715 1.00 78.19 94 GLY A N 1
ATOM 752 C CA . GLY A 1 94 ? -2.396 -4.639 8.638 1.00 78.19 94 GLY A CA 1
ATOM 753 C C . GLY A 1 94 ? -1.500 -3.430 8.866 1.00 78.19 94 GLY A C 1
ATOM 754 O O . GLY A 1 94 ? -1.730 -2.605 9.747 1.00 78.19 94 GLY A O 1
ATOM 755 N N . THR A 1 95 ? -0.473 -3.308 8.035 1.00 83.81 95 THR A N 1
ATOM 756 C CA . THR A 1 95 ? 0.337 -2.094 7.939 1.00 83.81 95 THR A CA 1
ATOM 757 C C . THR A 1 95 ? 0.292 -1.567 6.515 1.00 83.81 95 THR A C 1
ATOM 759 O O . THR A 1 95 ? 0.213 -2.339 5.556 1.00 83.81 95 THR A O 1
ATOM 762 N N . LEU A 1 96 ? 0.358 -0.244 6.375 1.00 84.31 96 LEU A N 1
ATOM 763 C CA . LEU A 1 96 ? 0.547 0.377 5.072 1.00 84.31 96 LEU A CA 1
ATOM 764 C C . LEU A 1 96 ? 1.939 0.022 4.549 1.00 84.31 96 LEU A C 1
ATOM 766 O O . LEU A 1 96 ? 2.948 0.231 5.228 1.00 84.31 96 LEU A O 1
ATOM 770 N N . GLN A 1 97 ? 1.992 -0.521 3.338 1.00 85.50 97 GLN A N 1
ATOM 771 C CA . GLN A 1 97 ? 3.244 -0.859 2.678 1.00 85.50 97 GLN A CA 1
ATOM 772 C C . GLN A 1 97 ? 3.682 0.294 1.780 1.00 85.5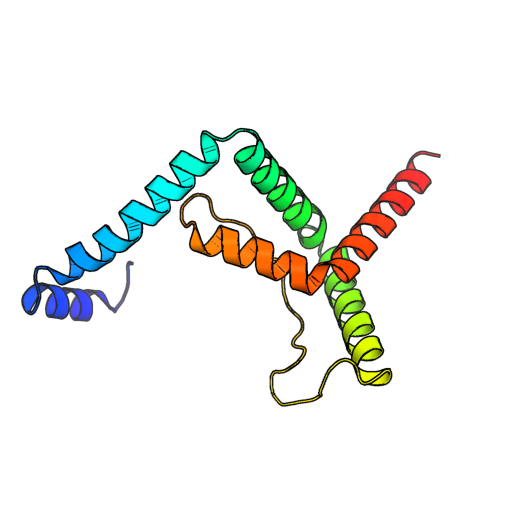0 97 GLN A C 1
ATOM 774 O O . GLN A 1 97 ? 2.877 0.884 1.062 1.00 85.50 97 GLN A O 1
ATOM 779 N N . CYS A 1 98 ? 4.971 0.620 1.822 1.00 84.25 98 CYS A N 1
ATOM 780 C CA . CYS A 1 98 ? 5.556 1.660 0.984 1.00 84.25 98 CYS A CA 1
ATOM 781 C C . CYS A 1 98 ? 5.975 1.057 -0.369 1.00 84.25 98 CYS A C 1
ATOM 783 O O . CYS A 1 98 ? 6.613 -0.005 -0.372 1.00 84.25 98 CYS A O 1
ATOM 785 N N . PRO A 1 99 ? 5.637 1.692 -1.507 1.00 82.19 99 PRO A N 1
ATOM 786 C CA . PRO A 1 99 ? 6.081 1.205 -2.803 1.00 82.19 99 PRO A CA 1
ATOM 787 C C . PRO A 1 99 ? 7.606 1.359 -2.907 1.00 82.19 99 PRO A C 1
ATOM 789 O O . PRO A 1 99 ? 8.175 2.411 -2.624 1.00 82.19 99 PRO A O 1
ATOM 792 N N . SER A 1 100 ? 8.293 0.287 -3.292 1.00 81.75 100 SER A N 1
ATOM 793 C CA . SER A 1 100 ? 9.735 0.291 -3.521 1.00 81.75 100 SER A CA 1
ATOM 794 C C . SER A 1 100 ? 10.046 0.645 -4.965 1.00 81.75 100 SER A C 1
ATOM 796 O O . SER A 1 100 ? 9.537 0.024 -5.895 1.00 81.75 100 SER A O 1
ATOM 798 N N . GLU A 1 101 ? 11.025 1.527 -5.152 1.00 74.75 101 GLU A N 1
ATOM 799 C CA . GLU A 1 101 ? 11.481 1.964 -6.474 1.00 74.75 101 GLU A CA 1
ATOM 800 C C . GLU A 1 101 ? 12.089 0.863 -7.358 1.00 74.75 101 GLU A C 1
ATOM 802 O O . GLU A 1 101 ? 12.403 1.105 -8.518 1.00 74.75 101 GLU A O 1
ATOM 807 N N . THR A 1 102 ? 12.320 -0.333 -6.817 1.00 72.44 102 THR A N 1
ATOM 808 C CA . THR A 1 102 ? 13.065 -1.396 -7.512 1.00 72.44 102 THR A CA 1
ATOM 809 C C . THR A 1 102 ? 12.223 -2.615 -7.857 1.00 72.44 102 THR A C 1
ATOM 811 O O . THR A 1 102 ? 12.714 -3.512 -8.541 1.00 72.44 102 THR A O 1
ATOM 814 N N . ARG A 1 103 ? 10.977 -2.691 -7.372 1.00 79.38 103 ARG A N 1
ATOM 815 C CA . ARG A 1 103 ? 10.135 -3.885 -7.515 1.00 79.38 103 ARG A CA 1
ATOM 816 C C . ARG A 1 103 ? 8.684 -3.502 -7.724 1.00 79.38 103 ARG A C 1
ATOM 818 O O . ARG A 1 103 ? 8.026 -3.058 -6.787 1.00 79.38 103 ARG A O 1
ATOM 825 N N . TRP A 1 104 ? 8.153 -3.759 -8.913 1.00 83.12 104 TRP A N 1
ATOM 826 C CA . TRP A 1 104 ? 6.741 -3.506 -9.206 1.00 83.12 104 TRP A CA 1
ATOM 827 C C . TRP A 1 104 ? 5.778 -4.246 -8.265 1.00 83.12 104 TRP A C 1
ATOM 829 O O . TRP A 1 104 ? 4.738 -3.713 -7.896 1.00 83.12 104 TRP A O 1
ATOM 839 N N . SER A 1 105 ? 6.138 -5.449 -7.814 1.00 83.62 105 SER A N 1
ATOM 840 C CA . SER A 1 105 ? 5.359 -6.202 -6.821 1.00 83.62 105 SER A CA 1
ATOM 841 C C . SER A 1 105 ? 5.045 -5.372 -5.568 1.00 83.62 105 SER A C 1
ATOM 843 O O . SER A 1 105 ? 3.904 -5.344 -5.121 1.00 83.62 105 SER A O 1
ATOM 845 N N . SER A 1 106 ? 6.005 -4.577 -5.086 1.00 85.81 106 SER A N 1
ATOM 846 C CA . SER A 1 106 ? 5.791 -3.697 -3.930 1.00 85.81 106 SER A CA 1
ATOM 847 C C . SER A 1 106 ? 4.812 -2.543 -4.191 1.00 85.81 106 SER A C 1
ATOM 849 O O . SER A 1 106 ? 4.168 -2.064 -3.262 1.00 85.81 106 SER A O 1
ATOM 851 N N . HIS A 1 107 ? 4.668 -2.100 -5.445 1.00 86.31 107 HIS A N 1
ATOM 852 C CA . HIS A 1 107 ? 3.666 -1.105 -5.824 1.00 86.31 107 HIS A CA 1
ATOM 853 C C . HIS A 1 107 ? 2.254 -1.688 -5.714 1.00 86.31 107 HIS A C 1
ATOM 855 O O . HIS A 1 107 ? 1.361 -1.040 -5.170 1.00 86.31 107 HIS A O 1
ATOM 861 N N . LEU A 1 108 ? 2.063 -2.926 -6.180 1.00 87.62 108 LEU A N 1
ATOM 862 C CA . LEU A 1 108 ? 0.791 -3.638 -6.043 1.00 87.62 108 LEU A CA 1
ATOM 863 C C . LEU A 1 108 ? 0.450 -3.895 -4.571 1.00 87.62 108 LEU A C 1
ATOM 865 O O . LEU A 1 108 ? -0.684 -3.667 -4.149 1.00 87.62 108 LEU A O 1
ATOM 869 N N . ASP A 1 109 ? 1.437 -4.335 -3.796 1.00 89.06 109 ASP A N 1
ATOM 870 C CA . ASP A 1 109 ? 1.316 -4.562 -2.358 1.00 89.06 109 ASP A CA 1
ATOM 871 C C . ASP A 1 109 ? 0.922 -3.272 -1.621 1.00 89.06 109 ASP A C 1
ATOM 873 O O . ASP A 1 109 ? -0.019 -3.267 -0.826 1.00 89.06 109 ASP A O 1
ATOM 877 N N . SER A 1 110 ? 1.566 -2.149 -1.958 1.00 89.50 110 SER A N 1
ATOM 878 C CA . SER A 1 110 ? 1.247 -0.830 -1.408 1.00 89.50 110 SER A CA 1
ATOM 879 C C . SER A 1 110 ? -0.199 -0.419 -1.690 1.00 89.50 110 SER A C 1
ATOM 881 O O . SER A 1 110 ? -0.944 -0.131 -0.750 1.00 89.50 110 SER A O 1
ATOM 883 N N . VAL A 1 111 ? -0.640 -0.489 -2.951 1.00 91.31 111 VAL A N 1
ATOM 884 C CA . VAL A 1 111 ? -2.030 -0.184 -3.337 1.00 91.31 111 VAL A CA 1
ATOM 885 C C . VAL A 1 111 ? -3.014 -1.097 -2.609 1.00 91.31 111 VAL A C 1
ATOM 887 O O . VAL A 1 111 ? -4.006 -0.631 -2.054 1.00 91.31 111 VAL A O 1
ATOM 890 N N . THR A 1 112 ? -2.719 -2.395 -2.552 1.00 90.62 112 THR A N 1
ATOM 891 C CA . THR A 1 112 ? -3.568 -3.379 -1.871 1.00 90.62 112 THR A CA 1
ATOM 892 C C . THR A 1 112 ? -3.670 -3.087 -0.374 1.00 90.62 112 THR A C 1
ATOM 894 O O . THR A 1 112 ? -4.752 -3.205 0.200 1.00 90.62 112 THR A O 1
ATOM 897 N N . SER A 1 113 ? -2.566 -2.698 0.268 1.00 90.19 113 SER A N 1
ATOM 898 C CA . SER A 1 113 ? -2.548 -2.340 1.688 1.00 90.19 113 SER A CA 1
ATOM 899 C C . SER A 1 113 ? -3.363 -1.078 1.972 1.00 90.19 113 SER A C 1
ATOM 901 O O . SER A 1 113 ? -4.139 -1.072 2.925 1.00 90.19 113 SER A O 1
ATOM 903 N N . LEU A 1 114 ? -3.271 -0.056 1.111 1.00 90.44 114 LEU A N 1
ATOM 904 C CA . LEU A 1 114 ? -4.059 1.165 1.254 1.00 90.44 114 LEU A CA 1
ATOM 905 C C . LEU A 1 114 ? -5.551 0.886 1.071 1.00 90.44 114 LEU A C 1
ATOM 907 O O . LEU A 1 114 ? -6.343 1.344 1.883 1.00 90.44 114 LEU A O 1
ATOM 911 N N . LEU A 1 115 ? -5.939 0.103 0.058 1.00 90.31 115 LEU A N 1
ATOM 912 C CA . LEU A 1 115 ? -7.343 -0.262 -0.166 1.00 90.31 115 LEU A CA 1
ATOM 913 C C . LEU A 1 115 ? -7.943 -1.002 1.034 1.00 90.31 115 LEU A C 1
ATOM 915 O O . LEU A 1 115 ? -9.080 -0.745 1.408 1.00 90.31 115 LEU A O 1
ATOM 919 N N . LYS A 1 116 ? -7.169 -1.890 1.667 1.00 87.81 116 LYS A N 1
ATOM 920 C CA . LYS A 1 116 ? -7.591 -2.613 2.878 1.00 87.81 116 LYS A CA 1
ATOM 921 C C . LYS A 1 116 ? -7.683 -1.736 4.127 1.00 87.81 116 LYS A C 1
ATOM 923 O O . LYS A 1 116 ? -8.285 -2.162 5.102 1.00 87.81 116 LYS A O 1
ATOM 928 N N . MET A 1 117 ? -7.019 -0.583 4.136 1.00 89.00 117 MET A N 1
ATOM 929 C CA . MET A 1 117 ? -6.922 0.317 5.289 1.00 89.00 117 MET A CA 1
ATOM 930 C C . MET A 1 117 ? -7.467 1.707 4.956 1.00 89.00 117 MET A C 1
ATOM 932 O O . MET A 1 117 ? -7.051 2.690 5.572 1.00 89.00 117 MET A O 1
ATOM 936 N N . TYR A 1 118 ? -8.333 1.813 3.948 1.00 88.50 118 TYR A N 1
ATOM 937 C CA . TYR A 1 118 ? -8.714 3.096 3.369 1.00 88.50 118 TYR A CA 1
ATOM 938 C C . TYR A 1 118 ? -9.439 3.980 4.386 1.00 88.50 118 TYR A C 1
ATOM 940 O O . TYR A 1 118 ? -9.038 5.129 4.592 1.00 88.50 118 TYR A O 1
ATOM 948 N N . ASP A 1 119 ? -10.429 3.428 5.086 1.00 87.62 119 ASP A N 1
ATOM 949 C CA . ASP A 1 119 ? -11.226 4.161 6.072 1.00 87.62 119 ASP A CA 1
ATOM 950 C C . ASP A 1 119 ? -10.376 4.557 7.288 1.00 87.62 119 ASP A C 1
ATOM 952 O O . ASP A 1 119 ? -10.366 5.721 7.709 1.00 87.62 119 ASP A O 1
ATOM 956 N N . ALA A 1 120 ? -9.565 3.625 7.801 1.00 87.00 120 ALA A N 1
ATOM 957 C CA . ALA A 1 120 ? -8.609 3.898 8.872 1.00 87.00 120 ALA A CA 1
ATOM 958 C C . ALA A 1 120 ? -7.597 5.001 8.500 1.00 87.00 120 ALA A C 1
ATOM 960 O O . ALA A 1 120 ? -7.340 5.912 9.291 1.00 87.00 120 ALA A O 1
ATOM 961 N N . THR A 1 121 ? -7.041 4.954 7.286 1.00 87.62 121 THR A N 1
ATOM 962 C CA . THR A 1 121 ? -6.072 5.948 6.794 1.00 87.62 121 THR A CA 1
ATOM 963 C C . THR A 1 121 ? -6.731 7.314 6.624 1.00 87.62 121 THR A C 1
ATOM 965 O O . THR A 1 121 ? -6.172 8.322 7.059 1.00 87.62 121 THR A O 1
ATOM 968 N N . SER A 1 122 ? -7.939 7.353 6.057 1.00 89.44 122 SER A N 1
ATOM 969 C CA . SER A 1 122 ? -8.712 8.586 5.873 1.00 89.44 122 SER A CA 1
ATOM 970 C C . SER A 1 122 ? -9.014 9.255 7.214 1.00 89.44 122 SER A C 1
ATOM 972 O O . SER A 1 122 ? -8.746 10.443 7.379 1.00 89.44 122 SER A O 1
ATOM 974 N N . THR A 1 123 ? -9.430 8.473 8.214 1.00 88.62 123 THR A N 1
ATOM 975 C CA . THR A 1 123 ? -9.682 8.957 9.581 1.00 88.62 123 THR A CA 1
ATOM 976 C C . THR A 1 123 ? -8.448 9.638 10.188 1.00 88.62 123 THR A C 1
ATOM 978 O O . THR A 1 123 ? -8.540 10.730 10.752 1.00 88.62 123 THR A O 1
ATOM 981 N N . VAL A 1 124 ? -7.263 9.029 10.057 1.00 86.81 124 VAL A N 1
ATOM 982 C CA . VAL A 1 124 ? -6.006 9.606 10.575 1.00 86.81 124 VAL A CA 1
ATOM 983 C C . VAL A 1 124 ? -5.648 10.911 9.855 1.00 86.81 124 VAL A C 1
ATOM 985 O O . VAL A 1 124 ? -5.221 11.875 10.498 1.00 86.81 124 VAL A O 1
ATOM 988 N N . LEU A 1 125 ? -5.838 10.978 8.535 1.00 87.50 125 LEU A N 1
ATOM 989 C CA . LEU A 1 125 ? -5.573 12.189 7.751 1.00 87.50 125 LEU A CA 1
ATOM 990 C C . LEU A 1 125 ? -6.547 13.331 8.084 1.00 87.50 125 LEU A C 1
ATOM 992 O O . LEU A 1 125 ? -6.130 14.487 8.182 1.00 87.50 125 LEU A O 1
ATOM 996 N N . GLU A 1 126 ? -7.824 13.028 8.313 1.00 88.19 126 GLU A N 1
ATOM 997 C CA . GLU A 1 126 ? -8.821 14.013 8.743 1.00 88.19 126 GLU A CA 1
ATOM 998 C C . GLU A 1 126 ? -8.508 14.569 10.137 1.00 88.19 126 GLU A C 1
ATOM 1000 O O . GLU A 1 126 ? -8.503 15.788 10.342 1.00 88.19 126 GLU A O 1
ATOM 1005 N N . ASN A 1 127 ? -8.150 13.696 11.081 1.00 86.19 127 ASN A N 1
ATOM 1006 C CA . ASN A 1 127 ? -7.730 14.099 12.424 1.00 86.19 127 ASN A CA 1
ATOM 1007 C C . ASN A 1 127 ? -6.492 15.005 12.386 1.00 86.19 127 ASN A C 1
ATOM 1009 O O . ASN A 1 127 ? -6.415 15.999 13.119 1.00 86.19 127 ASN A O 1
ATOM 1013 N N . LEU A 1 128 ? -5.541 14.715 11.493 1.00 83.88 128 LEU A N 1
ATOM 1014 C CA . LEU A 1 128 ? -4.370 15.559 11.271 1.00 83.88 128 LEU A CA 1
ATOM 1015 C C . LEU A 1 128 ? -4.765 16.955 10.774 1.00 83.88 128 LEU A C 1
ATOM 1017 O O . LEU A 1 128 ? -4.300 17.954 11.324 1.00 83.88 128 LEU A O 1
ATOM 1021 N N . LYS A 1 129 ? -5.631 17.033 9.756 1.00 83.62 129 LYS A N 1
ATOM 1022 C CA . LYS A 1 129 ? -6.113 18.305 9.200 1.00 83.62 129 LYS A CA 1
ATOM 1023 C C . LYS A 1 129 ? -6.749 19.176 10.286 1.00 83.62 129 LYS A C 1
ATOM 1025 O O . LYS A 1 129 ? -6.423 20.358 10.391 1.00 83.62 129 LYS A O 1
ATOM 1030 N N . ASN A 1 130 ? -7.595 18.580 11.124 1.00 81.00 130 ASN A N 1
ATOM 1031 C CA . ASN A 1 130 ? -8.250 19.277 12.232 1.00 81.00 130 ASN A CA 1
ATOM 1032 C C . ASN A 1 130 ? -7.236 19.755 13.283 1.00 81.00 130 ASN A C 1
ATOM 1034 O O . ASN A 1 130 ? -7.321 20.881 13.765 1.00 81.00 130 ASN A O 1
ATOM 1038 N N . THR A 1 131 ? -6.226 18.938 13.586 1.00 77.25 131 THR A N 1
ATOM 1039 C CA . THR A 1 131 ? -5.160 19.295 14.532 1.00 77.25 131 THR A CA 1
ATOM 1040 C C . THR A 1 131 ? -4.338 20.486 14.030 1.00 77.25 131 THR A C 1
ATOM 1042 O O . THR A 1 131 ? -4.137 21.440 14.772 1.00 77.25 131 THR A O 1
ATOM 1045 N N . ILE A 1 132 ? -3.908 20.480 12.763 1.00 75.62 132 ILE A N 1
ATOM 1046 C CA . ILE A 1 132 ? -3.123 21.575 12.161 1.00 75.62 132 ILE A CA 1
ATOM 1047 C C . ILE A 1 132 ? -3.937 22.877 12.104 1.00 75.62 132 ILE A C 1
ATOM 1049 O O . ILE A 1 132 ? -3.398 23.950 12.383 1.00 75.62 132 ILE A O 1
ATOM 1053 N N . SER A 1 133 ? -5.234 22.786 11.791 1.00 71.31 133 SER A N 1
ATOM 1054 C CA . SER A 1 133 ? -6.136 23.942 11.786 1.00 71.31 133 SER A CA 1
ATOM 1055 C C . SER A 1 133 ? -6.236 24.596 13.167 1.00 71.31 133 SER A C 1
ATOM 1057 O O . SER A 1 133 ? -6.192 25.817 13.258 1.00 71.31 133 SER A O 1
ATOM 1059 N N . ASN A 1 134 ? -6.296 23.798 14.238 1.00 66.38 134 ASN A N 1
ATOM 1060 C CA . ASN A 1 134 ? -6.400 24.297 15.613 1.00 66.38 134 ASN A CA 1
ATOM 1061 C C . ASN A 1 134 ? -5.118 24.974 16.133 1.00 66.38 134 ASN A C 1
ATOM 1063 O O . ASN A 1 134 ? -5.194 25.765 17.063 1.00 66.38 134 ASN A O 1
ATOM 1067 N N . TYR A 1 135 ? -3.948 24.668 15.562 1.00 58.19 135 TYR A N 1
ATOM 1068 C CA . TYR A 1 135 ? -2.681 25.339 15.901 1.00 58.19 135 TYR A CA 1
ATOM 1069 C C . TYR A 1 135 ? -2.407 26.592 15.058 1.00 58.19 135 TYR A C 1
ATOM 1071 O O . TYR A 1 135 ? -1.493 27.349 15.377 1.00 58.19 135 TYR A O 1
ATOM 1079 N N . SER A 1 136 ? -3.156 26.791 13.972 1.00 56.41 136 SER A N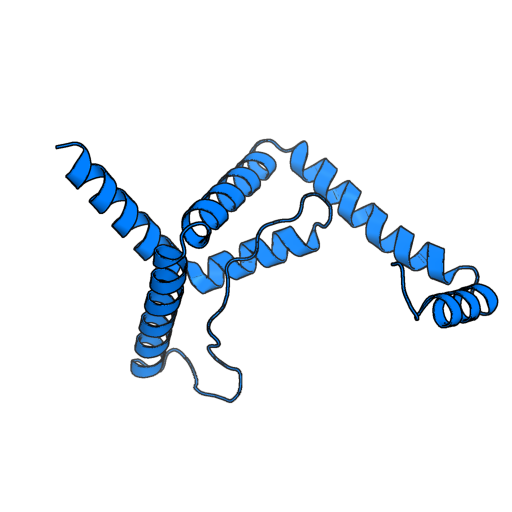 1
ATOM 1080 C CA . SER A 1 136 ? -2.994 27.933 13.061 1.00 56.41 136 SER A CA 1
ATOM 1081 C C . SER A 1 136 ? -3.969 29.081 13.361 1.00 56.41 136 SER A C 1
ATOM 1083 O O . SER A 1 136 ? -4.032 30.036 12.587 1.00 56.41 136 SER A O 1
ATOM 1085 N N . GLN A 1 137 ? -4.736 28.969 14.450 1.00 45.97 137 GLN A N 1
ATOM 1086 C CA . GLN A 1 137 ? -5.757 29.912 14.909 1.00 45.97 137 GLN A CA 1
ATOM 1087 C C . GLN A 1 137 ? -5.347 30.512 16.256 1.00 45.97 137 GLN A C 1
ATOM 1089 O O . GLN A 1 137 ? -5.592 31.724 16.443 1.00 45.97 137 GLN A O 1
#

Sequence (137 aa):
MRGEFNGLRALILNDRRYAYYIHCFAHHPELALVAAAREVVEVHQFFKDLSDIVNIASYFSKRHDELQKAQTAEITHLVSINELATGIGMNQIGTLQCPSETRWSSHLDSVTSLLKMYDATSTVLENLKNTISNYSQ

Solvent-accessible surface area (backbone atoms only — not comparable to full-atom values): 7759 Å² total; per-residue (Å²): 143,86,64,91,59,57,63,60,52,51,51,49,41,69,78,34,70,58,57,62,53,56,56,52,59,60,48,51,57,28,42,51,50,46,53,56,39,54,73,37,64,70,56,35,49,51,55,49,54,50,42,50,50,44,46,68,50,53,73,38,74,68,42,39,52,49,34,52,48,38,43,52,51,51,53,52,51,38,40,74,73,64,78,41,82,88,56,95,85,48,90,64,89,79,67,76,44,66,56,47,95,73,36,45,68,36,41,55,47,15,53,53,30,41,66,77,38,43,68,24,50,50,53,51,54,52,53,48,53,55,52,55,53,67,74,75,109

Mean predicted aligned error: 10.76 Å

Secondary structure (DSSP, 8-state):
--STTHHHHHHHHHH-TTHHHHHHHHHHHHHHHHHHHHHSHHHHHHHHHHHHHHHHHHSSHHHHHHHHHHHHHHHHHHHHTTSS---TTTTPPP-PPPPPTT-HHHHHHHHHHHHHTHHHHHHHHHHHHHHHHHH--

Organism: NCBI:txid47602

Nearest PDB structures (foldseek):
  4ph0-assembly1_A  TM=3.309E-01  e=2.617E+00  Bovine leukemia virus

Radius of gyration: 20.57 Å; Cα contacts (8 Å, |Δi|>4): 95; chains: 1; bounding box: 51×58×36 Å

InterPro domains:
  IPR055298 AtLOH3-like [PTHR11697] (1-131)